Protein AF-A0A8E0S788-F1 (afdb_monomer_lite)

pLDDT: mean 87.51, std 10.31, range [47.25, 97.94]

Foldseek 3Di:
DPPDDPPPDDDDDDDDVVLLCQLAPLPRAEDEEEDAPVVQVVSVVSNVVNNHHYHYDHDDDDDDDADAEADPPDPPHRDYADPDLVLLVLLVVLVVQQVVVPKDKPDFQNCDAHVVGNVTRDGDATEIEPDDCVGPVNPDDSPHNYYYDDDDDPPD

Organism: NCBI:txid27845

Radius of gyration: 20.23 Å; chains: 1; bounding box: 58×38×49 Å

Sequence (156 aa):
VAGVPHGVANVSHGAYQSVQFVCSHPLLRAVSFVGSDRAGRYLYETASENGKRVQCNMPISSSGQCSTIHEGFEPNVDVGPVISPYAKQRIQHLIESFVQEGAKILLDGRRVRGPGYEGGNFIGPTVQARVQSHMRCYWEKIFGPVRFCLEVNKYI

Structure (mmCIF, N/CA/C/O backbone):
data_AF-A0A8E0S788-F1
#
_entry.id   AF-A0A8E0S788-F1
#
loop_
_atom_site.group_PDB
_atom_site.id
_atom_site.type_symbol
_atom_site.label_atom_id
_atom_site.label_alt_id
_atom_site.label_comp_id
_atom_site.label_asym_id
_atom_site.label_entity_id
_atom_site.label_seq_id
_atom_site.pdbx_PDB_ins_code
_atom_site.Cartn_x
_atom_site.Cartn_y
_atom_site.Cartn_z
_atom_site.occupancy
_atom_site.B_iso_or_equiv
_atom_site.auth_seq_id
_atom_site.auth_comp_id
_atom_site.auth_asym_id
_atom_site.auth_atom_id
_atom_site.pdbx_PDB_model_num
ATOM 1 N N . VAL A 1 1 ? 32.500 -5.103 -0.096 1.00 57.00 1 VAL A N 1
ATOM 2 C CA . VAL A 1 1 ? 31.607 -4.608 -1.175 1.00 57.00 1 VAL A CA 1
ATOM 3 C C . VAL A 1 1 ? 31.288 -5.788 -2.074 1.00 57.00 1 VAL A C 1
ATOM 5 O O . VAL A 1 1 ? 32.212 -6.517 -2.395 1.00 57.00 1 VAL A O 1
ATOM 8 N N . ALA A 1 2 ? 30.028 -6.024 -2.438 1.00 84.88 2 ALA A N 1
ATOM 9 C CA . ALA A 1 2 ? 29.592 -7.266 -3.093 1.00 84.88 2 ALA A CA 1
ATOM 10 C C . ALA A 1 2 ? 30.101 -7.491 -4.544 1.00 84.88 2 ALA A C 1
ATOM 12 O O . ALA A 1 2 ? 29.629 -8.403 -5.208 1.00 84.88 2 ALA A O 1
ATOM 13 N N . GLY A 1 3 ? 31.041 -6.680 -5.053 1.00 92.56 3 GLY A N 1
ATOM 14 C CA . GLY A 1 3 ? 31.731 -6.924 -6.331 1.00 92.56 3 GLY A CA 1
ATOM 15 C C . GLY A 1 3 ? 30.890 -6.761 -7.606 1.00 92.56 3 GLY A C 1
ATOM 16 O O . GLY A 1 3 ? 31.292 -7.250 -8.656 1.00 92.56 3 GLY A O 1
ATOM 17 N N . VAL A 1 4 ? 29.731 -6.100 -7.539 1.00 92.25 4 VAL A N 1
ATOM 18 C CA . VAL A 1 4 ? 28.820 -5.947 -8.687 1.00 92.25 4 VAL A CA 1
ATOM 19 C C . VAL A 1 4 ? 29.390 -4.943 -9.706 1.00 92.25 4 VAL A C 1
ATOM 21 O O . VAL A 1 4 ? 29.667 -3.805 -9.317 1.00 92.25 4 VAL A O 1
ATOM 24 N N . PRO A 1 5 ? 29.544 -5.311 -10.996 1.00 96.31 5 PRO A N 1
ATOM 25 C CA . PRO A 1 5 ? 30.018 -4.388 -12.029 1.00 96.31 5 PRO A CA 1
ATOM 26 C C . PRO A 1 5 ? 29.091 -3.181 -12.237 1.00 96.31 5 PRO A C 1
ATOM 28 O O . PRO A 1 5 ? 27.872 -3.269 -12.061 1.00 96.31 5 PRO A O 1
ATOM 31 N N . HIS A 1 6 ? 29.661 -2.054 -12.672 1.00 94.25 6 HIS A N 1
ATOM 32 C CA . HIS A 1 6 ? 28.891 -0.850 -12.992 1.00 94.25 6 HIS A CA 1
ATOM 33 C C . HIS A 1 6 ? 27.814 -1.126 -14.052 1.00 94.25 6 HIS A C 1
ATOM 35 O O . HIS A 1 6 ? 28.057 -1.811 -15.042 1.00 94.25 6 HIS A O 1
ATOM 41 N N . GLY A 1 7 ? 26.615 -0.577 -13.836 1.00 92.75 7 GLY A N 1
ATOM 42 C CA . GLY A 1 7 ? 25.483 -0.697 -14.757 1.00 92.75 7 GLY A CA 1
ATOM 43 C C . GLY A 1 7 ? 24.659 -1.981 -14.621 1.00 92.75 7 GLY A C 1
ATOM 44 O O . GLY A 1 7 ? 23.579 -2.045 -15.202 1.00 92.75 7 GLY A O 1
ATOM 45 N N . VAL A 1 8 ? 25.097 -2.971 -13.832 1.00 94.69 8 VAL A N 1
ATOM 46 C CA . VAL A 1 8 ? 24.315 -4.199 -13.581 1.00 94.69 8 VAL A CA 1
ATOM 47 C C . VAL A 1 8 ? 23.111 -3.927 -12.675 1.00 94.69 8 VAL A C 1
ATOM 49 O O . VAL A 1 8 ? 22.016 -4.417 -12.939 1.00 94.69 8 VAL A O 1
ATOM 52 N N . ALA A 1 9 ? 23.292 -3.116 -11.632 1.00 92.94 9 ALA A N 1
ATOM 53 C CA . ALA A 1 9 ? 22.220 -2.669 -10.748 1.00 92.94 9 ALA A CA 1
ATOM 54 C C . ALA A 1 9 ? 22.099 -1.145 -10.826 1.00 92.94 9 ALA A C 1
ATOM 56 O O . ALA A 1 9 ? 23.060 -0.429 -10.552 1.00 92.94 9 ALA A O 1
ATOM 57 N N . ASN A 1 10 ? 20.914 -0.659 -11.195 1.00 93.81 10 ASN A N 1
ATOM 58 C CA . ASN A 1 10 ? 20.617 0.767 -11.308 1.00 93.81 10 ASN A CA 1
ATOM 59 C C . ASN A 1 10 ? 19.372 1.093 -10.480 1.00 93.81 10 ASN A C 1
ATOM 61 O O . ASN A 1 10 ? 18.402 0.336 -10.500 1.00 93.81 10 ASN A O 1
ATOM 65 N N . VAL A 1 11 ? 19.388 2.233 -9.790 1.00 94.56 11 VAL A N 1
ATOM 66 C CA . VAL A 1 11 ? 18.228 2.761 -9.062 1.00 94.56 11 VAL A CA 1
ATOM 67 C C . VAL A 1 11 ? 17.761 4.024 -9.768 1.00 94.56 11 VAL A C 1
ATOM 69 O O . VAL A 1 11 ? 18.511 4.990 -9.886 1.00 94.56 11 VAL A O 1
ATOM 72 N N . SER A 1 12 ? 16.515 4.017 -10.230 1.00 91.56 12 SER A N 1
ATOM 73 C CA . SER A 1 12 ? 15.863 5.185 -10.815 1.00 91.56 12 SER A CA 1
ATOM 74 C C . SER A 1 12 ? 14.623 5.509 -9.995 1.00 91.56 12 SER A C 1
ATOM 76 O O . SER A 1 12 ? 13.700 4.701 -9.901 1.00 91.56 12 SER A O 1
ATOM 78 N N . HIS A 1 13 ? 14.624 6.680 -9.365 1.00 94.62 13 HIS A N 1
ATOM 79 C CA . HIS A 1 13 ? 13.470 7.167 -8.621 1.00 94.62 13 HIS A CA 1
ATOM 80 C C . HIS A 1 13 ? 12.431 7.731 -9.586 1.00 94.62 13 HIS A C 1
ATOM 82 O O . HIS A 1 13 ? 12.768 8.359 -10.589 1.00 94.62 13 HIS A O 1
ATOM 88 N N . GLY A 1 14 ? 11.158 7.556 -9.255 1.00 93.50 14 GLY A N 1
ATOM 89 C CA . GLY A 1 14 ? 10.088 8.214 -9.978 1.00 93.50 14 GLY A CA 1
ATOM 90 C C . GLY A 1 14 ? 8.713 7.697 -9.605 1.00 93.50 14 GLY A C 1
ATOM 91 O O . GLY A 1 14 ? 8.533 7.004 -8.606 1.00 93.50 14 GLY A O 1
ATOM 92 N N . ALA A 1 15 ? 7.740 8.078 -10.421 1.00 93.00 15 ALA A N 1
ATOM 93 C CA . ALA A 1 15 ? 6.334 7.763 -10.226 1.00 93.00 15 ALA A CA 1
ATOM 94 C C . ALA A 1 15 ? 5.752 7.206 -11.534 1.00 93.00 15 ALA A C 1
ATOM 96 O O . ALA A 1 15 ? 6.368 6.374 -12.199 1.00 93.00 15 ALA A O 1
ATOM 97 N N . TYR A 1 16 ? 4.572 7.680 -11.929 1.00 91.75 16 TYR A N 1
ATOM 98 C CA . TYR A 1 16 ? 3.823 7.155 -13.067 1.00 91.75 16 TYR A CA 1
ATOM 99 C C . TYR A 1 16 ? 4.614 7.132 -14.388 1.00 91.75 16 TYR A C 1
ATOM 101 O O . TYR A 1 16 ? 4.605 6.121 -15.084 1.00 91.75 16 TYR A O 1
ATOM 109 N N . GLN A 1 17 ? 5.353 8.198 -14.710 1.00 92.88 17 GLN A N 1
ATOM 110 C CA . GLN A 1 17 ? 6.135 8.273 -15.953 1.00 92.88 17 GLN A CA 1
ATOM 111 C C . GLN A 1 17 ? 7.257 7.228 -16.010 1.00 92.88 17 GLN A C 1
ATOM 113 O O . GLN A 1 17 ? 7.458 6.596 -17.045 1.00 92.88 17 GLN A O 1
ATOM 118 N N . SER A 1 18 ? 7.946 6.984 -14.892 1.00 94.25 18 SER A N 1
ATOM 119 C CA . SER A 1 18 ? 8.980 5.946 -14.814 1.00 94.25 18 SER A CA 1
ATOM 120 C C . SER A 1 18 ? 8.378 4.555 -14.997 1.00 94.25 18 SER A C 1
ATOM 122 O O . SER A 1 18 ? 8.953 3.721 -15.691 1.00 94.25 18 SER A O 1
ATOM 124 N N . VAL A 1 19 ? 7.184 4.315 -14.446 1.00 92.81 19 VAL A N 1
ATOM 125 C CA . VAL A 1 19 ? 6.450 3.061 -14.667 1.00 92.81 19 VAL A CA 1
ATOM 126 C C . VAL A 1 19 ? 6.066 2.905 -16.140 1.00 92.81 19 VAL A C 1
ATOM 128 O O . VAL A 1 19 ? 6.277 1.836 -16.706 1.00 92.81 19 VAL A O 1
ATOM 131 N N . GLN A 1 20 ? 5.564 3.959 -16.793 1.00 93.94 20 GLN A N 1
ATOM 132 C CA . GLN A 1 20 ? 5.242 3.928 -18.226 1.00 93.94 20 GLN A CA 1
ATOM 133 C C . GLN A 1 20 ? 6.465 3.643 -19.096 1.00 93.94 20 GLN A C 1
ATOM 135 O O . GLN A 1 20 ? 6.387 2.825 -20.016 1.00 93.94 20 GLN A O 1
ATOM 140 N N . PHE A 1 21 ? 7.601 4.266 -18.782 1.00 95.50 21 PHE A N 1
ATOM 141 C CA . PHE A 1 21 ? 8.867 3.977 -19.444 1.00 95.50 21 PHE A CA 1
ATOM 142 C C . PHE A 1 21 ? 9.236 2.499 -19.282 1.00 95.50 21 PHE A C 1
ATOM 144 O O . PHE A 1 21 ? 9.492 1.817 -20.271 1.00 95.50 21 PHE A O 1
ATOM 151 N N . VAL A 1 22 ? 9.176 1.966 -18.056 1.00 95.25 22 VAL A N 1
ATOM 152 C CA . VAL A 1 22 ? 9.475 0.551 -17.791 1.00 95.25 22 VAL A CA 1
ATOM 153 C C . VAL A 1 22 ? 8.551 -0.386 -18.575 1.00 95.25 22 VAL A C 1
ATOM 155 O O . VAL A 1 22 ? 9.015 -1.387 -19.120 1.00 95.25 22 VAL A O 1
ATOM 158 N N . CYS A 1 23 ? 7.263 -0.052 -18.680 1.00 95.06 23 CYS A N 1
ATOM 159 C CA . CYS A 1 23 ? 6.274 -0.869 -19.384 1.00 95.06 23 CYS A CA 1
ATOM 160 C C . CYS A 1 23 ? 6.425 -0.844 -20.911 1.00 95.06 23 CYS A C 1
ATOM 162 O O . CYS A 1 23 ? 6.097 -1.837 -21.549 1.00 95.06 23 CYS A O 1
ATOM 164 N N . SER A 1 24 ? 6.937 0.239 -21.501 1.00 94.75 24 SER A N 1
ATOM 165 C CA . SER A 1 24 ? 6.983 0.422 -22.963 1.00 94.75 24 SER A CA 1
ATOM 166 C C . SER A 1 24 ? 8.376 0.257 -23.574 1.00 94.75 24 SER A C 1
ATOM 168 O O . SER A 1 24 ? 8.497 -0.138 -24.731 1.00 94.75 24 SER A O 1
ATOM 170 N N 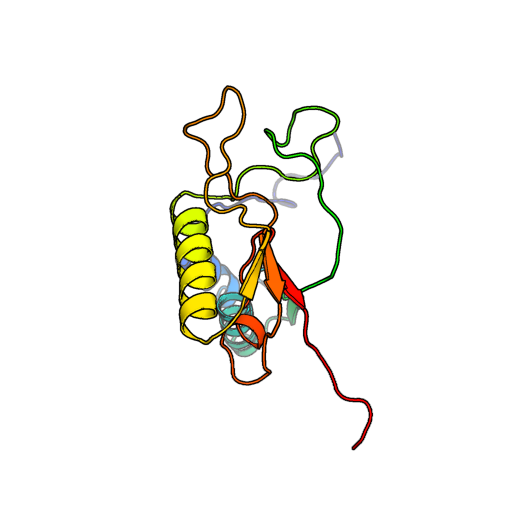. HIS A 1 25 ? 9.452 0.499 -22.818 1.00 96.69 25 HIS A N 1
ATOM 171 C CA . HIS A 1 25 ? 10.795 0.556 -23.394 1.00 96.69 25 HIS A CA 1
ATOM 172 C C . HIS A 1 25 ? 11.222 -0.797 -24.004 1.00 96.69 25 HIS A C 1
ATOM 174 O O . HIS A 1 25 ? 11.199 -1.817 -23.303 1.00 96.69 25 HIS A O 1
ATOM 180 N N . PRO A 1 26 ? 11.658 -0.849 -25.277 1.00 95.25 26 PRO A N 1
ATOM 181 C CA . PRO A 1 26 ? 11.839 -2.106 -26.013 1.00 95.25 26 PRO A CA 1
ATOM 182 C C . PRO A 1 26 ? 12.962 -2.995 -25.457 1.00 95.25 26 PRO A C 1
ATOM 184 O O . PRO A 1 26 ? 12.887 -4.219 -25.555 1.00 95.25 26 PRO A O 1
ATOM 187 N N . LEU A 1 27 ? 13.979 -2.401 -24.819 1.00 96.56 27 LEU A N 1
ATOM 188 C CA . LEU A 1 27 ? 15.098 -3.155 -24.232 1.00 96.56 27 LEU A CA 1
ATOM 189 C C . LEU A 1 27 ? 14.748 -3.861 -22.912 1.00 96.56 27 LEU A C 1
ATOM 191 O O . LEU A 1 27 ? 15.468 -4.764 -22.491 1.00 96.56 27 LEU A O 1
ATOM 195 N N . LEU A 1 28 ? 13.651 -3.486 -22.249 1.00 95.69 28 LEU A N 1
ATOM 196 C CA . LEU A 1 28 ? 13.236 -4.125 -21.001 1.00 95.69 28 LEU A CA 1
ATOM 197 C C . LEU A 1 28 ? 12.397 -5.367 -21.306 1.00 95.69 28 LEU A C 1
ATOM 199 O O . LEU A 1 28 ? 11.398 -5.297 -22.022 1.00 95.69 28 LEU A O 1
ATOM 203 N N . ARG A 1 29 ? 12.811 -6.520 -20.772 1.00 96.44 29 ARG A N 1
ATOM 204 C CA . ARG A 1 29 ? 12.237 -7.835 -21.125 1.00 96.44 29 ARG A CA 1
ATOM 205 C C . ARG A 1 29 ? 11.326 -8.427 -20.051 1.00 96.44 29 ARG A C 1
ATOM 207 O O . ARG A 1 29 ? 10.530 -9.315 -20.352 1.00 96.44 29 ARG A O 1
ATOM 214 N N . ALA A 1 30 ? 11.453 -7.971 -18.810 1.00 96.44 30 ALA A N 1
ATOM 215 C CA . ALA A 1 30 ? 10.665 -8.468 -17.693 1.00 96.44 30 ALA A CA 1
ATOM 216 C C . ALA A 1 30 ? 10.412 -7.372 -16.657 1.00 96.44 30 ALA A C 1
ATOM 218 O O . ALA A 1 30 ? 11.244 -6.480 -16.489 1.00 96.44 30 ALA A O 1
ATOM 219 N N . VAL A 1 31 ? 9.278 -7.465 -15.966 1.00 95.38 31 VAL A N 1
ATOM 220 C CA . VAL A 1 31 ? 8.890 -6.566 -14.876 1.00 95.38 31 VAL A CA 1
ATOM 221 C C . VAL A 1 31 ? 8.397 -7.399 -13.695 1.00 95.38 31 VAL A C 1
ATOM 223 O O . VAL A 1 31 ? 7.614 -8.331 -13.869 1.00 95.38 31 VAL A O 1
ATOM 226 N N . SER A 1 32 ? 8.856 -7.061 -12.492 1.00 95.50 32 SER A N 1
ATOM 227 C CA . SER A 1 32 ? 8.327 -7.597 -11.237 1.00 95.50 32 SER A CA 1
ATOM 228 C C . SER A 1 32 ? 7.797 -6.442 -10.397 1.00 95.50 32 SER A C 1
ATOM 230 O O . SER A 1 32 ? 8.476 -5.423 -10.254 1.00 95.50 32 SER A O 1
ATOM 232 N N . PHE A 1 33 ? 6.576 -6.577 -9.887 1.00 94.81 33 PHE A N 1
ATOM 233 C CA . PHE A 1 33 ? 5.884 -5.536 -9.137 1.00 94.81 33 PHE A CA 1
ATOM 234 C C . PHE A 1 33 ? 5.285 -6.078 -7.840 1.00 94.81 33 PHE A C 1
ATOM 236 O O . PHE A 1 33 ? 4.687 -7.152 -7.812 1.00 94.81 33 PHE A O 1
ATOM 243 N N . VAL A 1 34 ? 5.390 -5.283 -6.775 1.00 90.75 34 VAL A N 1
ATOM 244 C CA . VAL A 1 34 ? 4.707 -5.506 -5.498 1.00 90.75 34 VAL A CA 1
ATOM 245 C C . VAL A 1 34 ? 4.044 -4.193 -5.092 1.00 90.75 34 VAL A C 1
ATOM 247 O O . VAL A 1 34 ? 4.721 -3.171 -4.989 1.00 90.75 34 VAL A O 1
ATOM 250 N N . GLY A 1 35 ? 2.727 -4.189 -4.883 1.00 89.50 35 GLY A N 1
ATOM 251 C CA . GLY A 1 35 ? 2.003 -2.955 -4.563 1.00 89.50 35 GLY A CA 1
ATOM 252 C C . GLY A 1 35 ? 0.486 -3.082 -4.658 1.00 89.50 35 GLY A C 1
ATOM 253 O O . GLY A 1 35 ? -0.057 -4.171 -4.552 1.00 89.50 35 GLY A O 1
ATOM 254 N N . SER A 1 36 ? -0.227 -1.966 -4.824 1.00 87.88 36 SER A N 1
ATOM 255 C CA . SER A 1 36 ? -1.700 -1.930 -4.780 1.00 87.88 36 SER A CA 1
ATOM 256 C C . SER A 1 36 ? -2.375 -2.539 -6.014 1.00 87.88 36 SER A C 1
ATOM 258 O O . SER A 1 36 ? -1.854 -2.411 -7.122 1.00 87.88 36 SER A O 1
ATOM 260 N N . ASP A 1 37 ? -3.568 -3.130 -5.840 1.00 87.38 37 ASP A N 1
ATOM 261 C CA . ASP A 1 37 ? -4.331 -3.843 -6.891 1.00 87.38 37 ASP A CA 1
ATOM 262 C C . ASP A 1 37 ? -4.443 -3.046 -8.194 1.00 87.38 37 ASP A C 1
ATOM 264 O O . ASP A 1 37 ? -4.136 -3.548 -9.273 1.00 87.38 37 ASP A O 1
ATOM 268 N N . ARG A 1 38 ? -4.810 -1.765 -8.084 1.00 88.94 38 ARG A N 1
ATOM 269 C CA . ARG A 1 38 ? -4.966 -0.862 -9.229 1.00 88.94 38 ARG A CA 1
ATOM 270 C C . ARG A 1 38 ? -3.661 -0.671 -10.005 1.00 88.94 38 ARG A C 1
ATOM 272 O O . ARG A 1 38 ? -3.674 -0.726 -11.230 1.00 88.94 38 ARG A O 1
ATOM 279 N N . ALA A 1 39 ? -2.554 -0.431 -9.302 1.00 89.75 39 ALA A N 1
ATOM 280 C CA . ALA A 1 39 ? -1.258 -0.209 -9.936 1.00 89.75 39 ALA A CA 1
ATOM 281 C C . ALA A 1 39 ? -0.710 -1.503 -10.548 1.00 89.75 39 ALA A C 1
ATOM 283 O O . ALA A 1 39 ? -0.233 -1.487 -11.680 1.00 89.75 39 ALA A O 1
ATOM 284 N N . GLY A 1 40 ? -0.834 -2.623 -9.830 1.00 91.44 40 GLY A N 1
ATOM 285 C CA . GLY A 1 40 ? -0.377 -3.922 -10.315 1.00 91.44 40 GLY A CA 1
ATOM 286 C C . GLY A 1 40 ? -1.153 -4.397 -11.535 1.00 91.44 40 GLY A C 1
ATOM 287 O O . GLY A 1 40 ? -0.536 -4.908 -12.463 1.00 91.44 40 GLY A O 1
ATOM 288 N N . ARG A 1 41 ? -2.472 -4.163 -11.580 1.00 91.94 41 ARG A N 1
ATOM 289 C CA . ARG A 1 41 ? -3.300 -4.460 -12.755 1.00 91.94 41 ARG A CA 1
ATOM 290 C C . ARG A 1 41 ? -2.891 -3.624 -13.966 1.00 91.94 41 ARG A C 1
ATOM 292 O O . ARG A 1 41 ? -2.604 -4.197 -15.009 1.00 91.94 41 ARG A O 1
ATOM 299 N N . TYR A 1 42 ? -2.788 -2.304 -13.799 1.00 94.19 42 TYR A N 1
ATOM 300 C CA . TYR A 1 42 ? -2.344 -1.404 -14.867 1.00 94.19 42 TYR A CA 1
ATOM 301 C C . TYR A 1 42 ? -0.975 -1.813 -15.431 1.00 94.19 42 TYR A C 1
ATOM 303 O O . TYR A 1 42 ? -0.799 -1.896 -16.645 1.00 94.19 42 TYR A O 1
ATOM 311 N N . LEU A 1 43 ? -0.006 -2.092 -14.552 1.00 94.31 43 LEU A N 1
ATOM 312 C CA . LEU A 1 43 ? 1.340 -2.498 -14.950 1.00 94.31 43 LEU A CA 1
ATOM 313 C C . LEU A 1 43 ? 1.325 -3.862 -15.644 1.00 94.31 43 LEU A C 1
ATOM 315 O O . LEU A 1 43 ? 1.983 -4.018 -16.669 1.00 94.31 43 LEU A O 1
ATOM 319 N N . TYR A 1 44 ? 0.564 -4.826 -15.119 1.00 94.81 44 TYR A N 1
ATOM 320 C CA . TYR A 1 44 ? 0.436 -6.154 -15.712 1.00 94.81 44 TYR A CA 1
ATOM 321 C C . TYR A 1 44 ? -0.121 -6.092 -17.131 1.00 94.81 44 TYR A C 1
ATOM 323 O O . TYR A 1 44 ? 0.492 -6.652 -18.037 1.00 94.81 44 TYR A O 1
ATOM 331 N N . GLU A 1 45 ? -1.232 -5.382 -17.327 1.00 95.81 45 GLU A N 1
ATOM 332 C CA . GLU A 1 45 ? -1.870 -5.204 -18.634 1.00 95.81 45 GLU A CA 1
ATOM 333 C C . GLU A 1 45 ? -0.904 -4.494 -19.600 1.00 95.81 45 GLU A C 1
ATOM 335 O O . GLU A 1 45 ? -0.477 -5.078 -20.596 1.00 95.81 45 GLU A O 1
ATOM 340 N N . THR A 1 46 ? -0.432 -3.298 -19.232 1.00 95.75 46 THR A N 1
ATOM 341 C CA . THR A 1 46 ? 0.400 -2.457 -20.111 1.00 95.75 46 THR A CA 1
ATOM 342 C C . THR A 1 46 ? 1.730 -3.126 -20.484 1.00 95.75 46 THR A C 1
ATOM 344 O O . THR A 1 46 ? 2.151 -3.085 -21.639 1.00 95.75 46 THR A O 1
ATOM 347 N N . ALA A 1 47 ? 2.442 -3.738 -19.531 1.00 96.00 47 ALA A N 1
ATOM 348 C CA . ALA A 1 47 ? 3.740 -4.355 -19.815 1.00 96.00 47 ALA A CA 1
ATOM 349 C C . ALA A 1 47 ? 3.600 -5.667 -20.607 1.00 96.00 47 ALA A C 1
ATOM 351 O O . ALA A 1 47 ? 4.454 -5.954 -21.453 1.00 96.00 47 ALA A O 1
ATOM 352 N N . SER A 1 48 ? 2.530 -6.436 -20.374 1.00 95.25 48 SER A N 1
ATOM 353 C CA . SER A 1 48 ? 2.257 -7.665 -21.132 1.00 95.25 48 SER A CA 1
ATOM 354 C C . SER A 1 48 ? 1.896 -7.358 -22.585 1.00 95.25 48 SER A C 1
ATOM 356 O O . SER A 1 48 ? 2.418 -8.014 -23.484 1.00 95.25 48 SER A O 1
ATOM 358 N N . GLU A 1 49 ? 1.093 -6.317 -22.832 1.00 96.94 49 GLU A N 1
ATOM 359 C CA . GLU A 1 49 ? 0.792 -5.822 -24.187 1.00 96.94 49 GLU A CA 1
ATOM 360 C C . GLU A 1 49 ? 2.061 -5.420 -24.956 1.00 96.94 49 GLU A C 1
ATOM 362 O O . GLU A 1 49 ? 2.158 -5.620 -26.163 1.00 96.94 49 GLU A O 1
ATOM 367 N N . ASN A 1 50 ? 3.084 -4.934 -24.247 1.00 96.75 50 ASN A N 1
ATOM 368 C CA . ASN A 1 50 ? 4.395 -4.593 -24.808 1.00 96.75 50 ASN A CA 1
ATOM 369 C C . ASN A 1 50 ? 5.380 -5.784 -24.844 1.00 96.75 50 ASN A C 1
ATOM 371 O O . ASN A 1 50 ? 6.597 -5.598 -24.966 1.00 96.75 50 ASN A O 1
ATOM 375 N N . GLY A 1 51 ? 4.880 -7.017 -24.713 1.00 95.62 51 GLY A N 1
ATOM 376 C CA . GLY A 1 51 ? 5.647 -8.254 -24.881 1.00 95.62 51 GLY A CA 1
ATOM 377 C C . GLY A 1 51 ? 6.631 -8.567 -23.750 1.00 95.62 51 GLY A C 1
ATOM 378 O O . GLY A 1 51 ? 7.579 -9.333 -23.956 1.00 95.62 51 GLY A O 1
ATOM 379 N N . LYS A 1 52 ? 6.457 -7.971 -22.563 1.00 97.94 52 LYS A N 1
ATOM 380 C CA . LYS A 1 52 ? 7.306 -8.237 -21.391 1.00 97.94 52 LYS A CA 1
ATOM 381 C C . LYS A 1 52 ? 6.746 -9.394 -20.571 1.00 97.94 52 LYS A C 1
ATOM 383 O O . LYS A 1 52 ? 5.538 -9.564 -20.458 1.00 97.94 52 LYS A O 1
ATOM 388 N N . ARG A 1 53 ? 7.625 -10.172 -19.933 1.00 97.25 53 ARG A N 1
ATOM 389 C CA . ARG A 1 53 ? 7.206 -11.130 -18.893 1.00 97.25 53 ARG A CA 1
ATOM 390 C C . ARG A 1 53 ? 6.895 -10.370 -17.608 1.00 97.25 53 ARG A C 1
ATOM 392 O O . ARG A 1 53 ? 7.734 -9.582 -17.174 1.00 97.25 53 ARG A O 1
ATOM 399 N N . VAL A 1 54 ? 5.743 -10.619 -16.989 1.00 95.31 54 VAL A N 1
ATOM 400 C CA . VAL A 1 54 ? 5.315 -9.858 -15.808 1.00 95.31 54 VAL A CA 1
ATOM 401 C C . VAL A 1 54 ? 4.965 -10.763 -14.633 1.00 95.31 54 VAL A C 1
ATOM 403 O O . VAL A 1 54 ? 4.238 -11.742 -14.784 1.00 95.31 54 VAL A O 1
ATOM 406 N N . GLN A 1 55 ? 5.454 -10.388 -13.452 1.00 93.31 55 GLN A N 1
ATOM 407 C CA . GLN A 1 55 ? 5.002 -10.890 -12.158 1.00 93.31 55 GLN A CA 1
ATOM 408 C C . GLN A 1 55 ? 4.452 -9.717 -11.335 1.00 93.31 55 GLN A C 1
ATOM 410 O O . GLN A 1 55 ? 5.148 -8.720 -11.152 1.00 93.31 55 GLN A O 1
ATOM 415 N N . CYS A 1 56 ? 3.237 -9.850 -10.797 1.00 90.00 56 CYS A N 1
ATOM 416 C CA . CYS A 1 56 ? 2.636 -8.865 -9.894 1.00 90.00 56 CYS A CA 1
ATOM 417 C C . CYS A 1 56 ? 2.155 -9.547 -8.610 1.00 90.00 56 CYS A C 1
ATOM 419 O O . CYS A 1 56 ? 1.260 -10.390 -8.654 1.00 90.00 56 CYS A O 1
ATOM 421 N N . ASN A 1 57 ? 2.714 -9.155 -7.466 1.00 84.50 57 ASN A N 1
ATOM 422 C CA . ASN A 1 57 ? 2.293 -9.638 -6.157 1.00 84.50 57 ASN A CA 1
ATOM 423 C C . ASN A 1 57 ? 1.436 -8.571 -5.475 1.00 84.50 57 ASN A C 1
ATOM 425 O O . ASN A 1 57 ? 1.916 -7.486 -5.131 1.00 84.50 57 ASN A O 1
ATOM 429 N N . MET A 1 58 ? 0.167 -8.905 -5.258 1.00 84.38 58 MET A N 1
ATOM 430 C CA . MET A 1 58 ? -0.799 -8.001 -4.647 1.00 84.38 58 MET A CA 1
ATOM 431 C C . MET A 1 58 ? -0.987 -8.349 -3.166 1.00 84.38 58 MET A C 1
ATOM 433 O O . MET A 1 58 ? -0.995 -9.528 -2.809 1.00 84.38 58 MET A O 1
ATOM 437 N N . PRO A 1 59 ? -1.139 -7.354 -2.281 1.00 76.19 59 PRO A N 1
ATOM 438 C CA . PRO A 1 59 ? -1.245 -7.573 -0.847 1.00 76.19 59 PRO A CA 1
ATOM 439 C C . PRO A 1 59 ? -2.541 -8.300 -0.501 1.00 76.19 59 PRO A C 1
ATOM 441 O O . PRO A 1 59 ? -3.582 -8.048 -1.106 1.00 76.19 59 PRO A O 1
ATOM 444 N N . ILE A 1 60 ? -2.496 -9.145 0.523 1.00 65.25 60 ILE A N 1
ATOM 445 C CA . ILE A 1 60 ? -3.664 -9.815 1.098 1.00 65.25 60 ILE A CA 1
ATOM 446 C C . ILE A 1 60 ? -3.929 -9.276 2.507 1.00 65.25 60 ILE A C 1
ATOM 448 O O . ILE A 1 60 ? -3.004 -8.850 3.199 1.00 65.25 60 ILE A O 1
ATOM 452 N N . SER A 1 61 ? -5.187 -9.298 2.943 1.00 56.22 61 SER A N 1
ATOM 453 C CA . SER A 1 61 ? -5.533 -9.044 4.342 1.00 56.22 61 SER A CA 1
ATOM 454 C C . SER A 1 61 ? -5.283 -10.318 5.153 1.00 56.22 61 SER A C 1
ATOM 456 O O . SER A 1 61 ? -5.946 -11.325 4.930 1.00 56.22 61 SER A O 1
ATOM 458 N N . SER A 1 62 ? -4.330 -10.284 6.084 1.00 48.19 62 SER A N 1
ATOM 459 C CA . SER A 1 62 ? -4.023 -11.393 7.000 1.00 48.19 62 SER A CA 1
ATOM 460 C C . SER A 1 62 ? -4.315 -11.014 8.452 1.00 48.19 62 SER A C 1
ATOM 462 O O . SER A 1 62 ? -4.304 -9.833 8.803 1.00 48.19 62 SER A O 1
ATOM 464 N N . SER A 1 63 ? -4.585 -12.000 9.309 1.00 47.25 63 SER A N 1
ATOM 465 C CA . SER A 1 63 ? -4.793 -11.818 10.751 1.00 47.25 63 SER A CA 1
ATOM 466 C C . SER A 1 63 ? -3.467 -11.812 11.518 1.00 47.25 63 SER A C 1
ATOM 468 O O . SER A 1 63 ? -2.588 -12.621 11.241 1.00 47.25 63 SER A O 1
ATOM 470 N N . GLY A 1 64 ? -3.343 -10.942 12.521 1.00 53.91 64 GLY A N 1
ATOM 471 C CA . GLY A 1 64 ? -2.178 -10.850 13.408 1.00 53.91 64 GLY A CA 1
ATOM 472 C C . GLY A 1 64 ? -2.483 -9.947 14.603 1.00 53.91 64 GLY A C 1
ATOM 473 O O . GLY A 1 64 ? -3.347 -9.071 14.482 1.00 53.91 64 GLY A O 1
ATOM 474 N N . GLN A 1 65 ? -1.818 -10.193 15.733 1.00 49.47 65 GLN A N 1
ATOM 475 C CA . GLN A 1 65 ? -1.938 -9.408 16.966 1.00 49.47 65 GLN A CA 1
ATOM 476 C C . GLN A 1 65 ? -0.919 -8.259 16.970 1.00 49.47 65 GLN A C 1
ATOM 478 O O . GLN A 1 65 ? 0.167 -8.397 16.417 1.00 49.47 65 GLN A O 1
ATOM 483 N N . CYS A 1 66 ? -1.285 -7.127 17.567 1.00 56.69 66 CYS A N 1
ATOM 484 C CA . CYS A 1 66 ? -0.412 -5.973 17.786 1.00 56.69 66 CYS A CA 1
ATOM 485 C C . CYS A 1 66 ? -0.771 -5.351 19.137 1.00 56.69 66 CYS A C 1
ATOM 487 O O . CYS A 1 66 ? -1.953 -5.095 19.381 1.00 56.69 66 CYS A O 1
ATOM 489 N N . SER A 1 67 ? 0.231 -5.057 19.965 1.00 63.81 67 SER A N 1
ATOM 490 C CA . SER A 1 67 ? 0.067 -4.535 21.329 1.00 63.81 67 SER A CA 1
ATOM 491 C C . SER A 1 67 ? 0.758 -3.187 21.572 1.00 63.81 67 SER A C 1
ATOM 493 O O . SER A 1 67 ? 0.209 -2.377 22.317 1.00 63.81 67 SER A O 1
ATOM 495 N N . THR A 1 68 ? 1.890 -2.901 20.920 1.00 75.88 68 THR A N 1
ATOM 496 C CA . THR A 1 68 ? 2.742 -1.735 21.230 1.00 75.88 68 THR A CA 1
ATOM 497 C C . THR A 1 68 ? 2.924 -0.800 20.029 1.00 75.88 68 THR A C 1
ATOM 499 O O . THR A 1 68 ? 3.312 -1.242 18.948 1.00 75.88 68 THR A O 1
ATOM 502 N N . ILE A 1 69 ? 2.678 0.506 20.212 1.00 76.25 69 ILE A N 1
ATOM 503 C CA . ILE A 1 69 ? 2.742 1.529 19.149 1.00 76.25 69 ILE A CA 1
ATOM 504 C C . ILE A 1 69 ? 3.786 2.584 19.491 1.00 76.25 69 ILE A C 1
ATOM 506 O O . ILE A 1 69 ? 3.623 3.289 20.481 1.00 76.25 69 ILE A O 1
ATOM 510 N N . HIS A 1 70 ? 4.795 2.736 18.643 1.00 82.31 70 HIS A N 1
ATOM 511 C CA . HIS A 1 70 ? 5.892 3.699 18.787 1.00 82.31 70 HIS A CA 1
ATOM 512 C C . HIS A 1 70 ? 6.594 3.859 17.428 1.00 82.31 70 HIS A C 1
ATOM 514 O O . HIS A 1 70 ? 6.113 3.341 16.424 1.00 82.31 70 HIS A O 1
ATOM 520 N N . GLU A 1 71 ? 7.701 4.594 17.351 1.00 83.81 71 GLU A N 1
ATOM 521 C CA . GLU A 1 71 ? 8.482 4.662 16.115 1.00 83.81 71 GLU A CA 1
ATOM 522 C C . GLU A 1 71 ? 9.122 3.315 15.763 1.00 83.81 71 GLU A C 1
ATOM 524 O O . GLU A 1 71 ? 9.546 2.558 16.6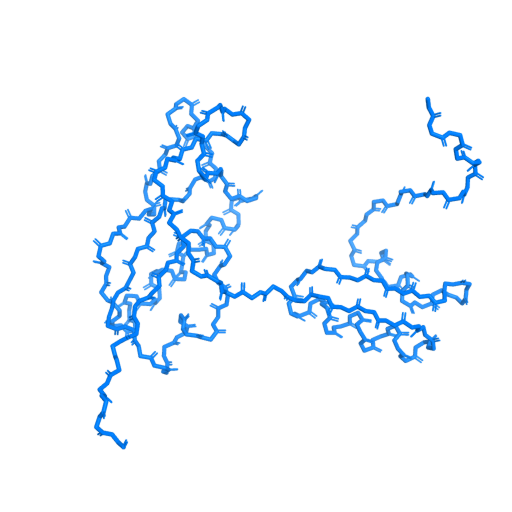31 1.00 83.81 71 GLU A O 1
ATOM 529 N N . GLY A 1 72 ? 9.215 3.016 14.466 1.00 76.88 72 GLY A N 1
ATOM 530 C CA . GLY A 1 72 ? 9.622 1.687 13.988 1.00 76.88 72 GLY A CA 1
ATOM 531 C C . GLY A 1 72 ? 11.088 1.312 14.241 1.00 76.88 72 GLY A C 1
ATOM 532 O O . GLY A 1 72 ? 11.467 0.175 13.977 1.00 76.88 72 GLY A O 1
ATOM 533 N N . PHE A 1 73 ? 11.915 2.250 14.710 1.00 82.62 73 PHE A N 1
ATOM 534 C CA . PHE A 1 73 ? 13.307 1.993 15.095 1.00 82.62 73 PHE A CA 1
ATOM 535 C C . PHE A 1 73 ? 13.474 1.725 16.597 1.00 82.62 73 PHE A C 1
ATOM 537 O O . PHE A 1 73 ? 14.550 1.296 17.014 1.00 82.62 73 PHE A O 1
ATOM 544 N N . GLU A 1 74 ? 12.445 1.992 17.406 1.00 83.44 74 GLU A N 1
ATOM 545 C CA . GLU A 1 74 ? 12.486 1.728 18.841 1.00 83.44 74 GLU A CA 1
ATOM 546 C C . GLU A 1 74 ? 12.375 0.213 19.096 1.00 83.44 74 GLU A C 1
ATOM 548 O O . GLU A 1 74 ? 11.652 -0.499 18.385 1.00 83.44 74 GLU A O 1
ATOM 553 N N . PRO A 1 75 ? 13.084 -0.328 20.101 1.00 82.25 75 PRO A N 1
ATOM 554 C CA . PRO A 1 75 ? 12.975 -1.737 20.444 1.00 82.25 75 PRO A CA 1
ATOM 555 C C . PRO A 1 75 ? 11.585 -2.056 21.016 1.00 82.25 75 PRO A C 1
ATOM 557 O O . PRO A 1 75 ? 10.974 -1.242 21.703 1.00 82.25 75 PRO A O 1
ATOM 560 N N . ASN A 1 76 ? 11.115 -3.289 20.799 1.00 81.50 76 ASN A N 1
ATOM 561 C CA . ASN A 1 76 ? 9.838 -3.809 21.321 1.00 81.50 76 ASN A CA 1
ATOM 562 C C . ASN A 1 76 ? 8.577 -3.079 20.812 1.00 81.50 76 ASN A C 1
ATOM 564 O O . ASN A 1 76 ? 7.553 -3.044 21.496 1.00 81.50 76 ASN A O 1
ATOM 568 N N . VAL A 1 77 ? 8.643 -2.512 19.606 1.00 80.06 77 VAL A N 1
ATOM 569 C CA . VAL A 1 77 ? 7.503 -1.881 18.932 1.00 80.06 77 VAL A CA 1
ATOM 570 C C . VAL A 1 77 ? 6.850 -2.853 17.962 1.00 80.06 77 VAL A C 1
ATOM 572 O O . VAL A 1 77 ? 7.511 -3.379 17.070 1.00 80.06 77 VAL A O 1
ATOM 575 N N . ASP A 1 78 ? 5.538 -3.048 18.101 1.00 80.06 78 ASP A N 1
ATOM 576 C CA . ASP A 1 78 ? 4.773 -3.907 17.194 1.00 80.06 78 ASP A CA 1
ATOM 577 C C . ASP A 1 78 ? 4.320 -3.141 15.943 1.00 80.06 78 ASP A C 1
ATOM 579 O O . ASP A 1 78 ? 4.313 -3.692 14.841 1.00 80.06 78 ASP A O 1
ATOM 583 N N . VAL A 1 79 ? 3.916 -1.871 16.097 1.00 83.00 79 VAL A N 1
ATOM 584 C CA . VAL A 1 79 ? 3.380 -1.046 15.003 1.00 83.00 79 VAL A CA 1
ATOM 585 C C . VAL A 1 79 ? 3.937 0.376 15.016 1.00 83.00 79 VAL A C 1
ATOM 587 O O . VAL A 1 79 ? 3.764 1.132 15.970 1.00 83.00 79 VAL A O 1
ATOM 590 N N . GLY A 1 80 ? 4.548 0.739 13.886 1.00 86.94 80 GLY A N 1
ATOM 591 C CA . GLY A 1 80 ? 4.983 2.092 13.551 1.00 86.94 80 GLY A CA 1
ATOM 592 C C . GLY A 1 80 ? 3.861 3.008 13.042 1.00 86.94 80 GLY A C 1
ATOM 593 O O . GLY A 1 80 ? 2.723 2.568 12.840 1.00 86.94 80 GLY A O 1
ATOM 594 N N . PRO A 1 81 ? 4.164 4.290 12.774 1.00 91.00 81 PRO A N 1
ATOM 595 C CA . PRO A 1 81 ? 3.221 5.184 12.113 1.00 91.00 81 PRO A CA 1
ATOM 596 C C . PRO A 1 81 ? 2.909 4.705 10.687 1.00 91.00 81 PRO A C 1
ATOM 598 O O . PRO A 1 81 ? 3.708 4.028 10.037 1.00 91.00 81 PRO A O 1
ATOM 601 N N . VAL A 1 82 ? 1.748 5.096 10.157 1.00 93.06 82 VAL A N 1
ATOM 602 C CA . VAL A 1 82 ? 1.447 4.856 8.741 1.00 93.06 82 VAL A CA 1
ATOM 603 C C . VAL A 1 82 ? 2.241 5.811 7.849 1.00 93.06 82 VAL A C 1
ATOM 605 O O . VAL A 1 82 ? 2.639 6.898 8.262 1.00 93.06 82 VAL A O 1
ATOM 608 N N . ILE A 1 83 ? 2.445 5.417 6.591 1.00 93.19 83 ILE A N 1
ATOM 609 C CA . ILE A 1 83 ? 3.416 6.046 5.682 1.00 93.19 83 ILE A CA 1
ATOM 610 C C . ILE A 1 83 ? 3.222 7.555 5.453 1.00 93.19 83 ILE A C 1
ATOM 612 O O . ILE A 1 83 ? 4.178 8.255 5.132 1.00 93.19 83 ILE A O 1
ATOM 616 N N . SER A 1 84 ? 1.997 8.079 5.578 1.00 93.81 84 SER A N 1
ATOM 617 C CA . SER A 1 84 ? 1.711 9.492 5.311 1.00 93.81 84 SER A CA 1
ATOM 618 C C . SER A 1 84 ? 0.460 10.012 6.035 1.00 93.81 84 SER A C 1
ATOM 620 O O . SER A 1 84 ? -0.413 9.218 6.406 1.00 93.81 84 SER A O 1
ATOM 622 N N . PRO A 1 85 ? 0.301 11.347 6.167 1.00 94.19 85 PRO A N 1
ATOM 623 C CA . PRO A 1 85 ? -0.920 11.950 6.708 1.00 94.19 85 PRO A CA 1
ATOM 624 C C . PRO A 1 85 ? -2.162 11.603 5.879 1.00 94.19 85 PRO A C 1
ATOM 626 O O . PRO A 1 85 ? -3.244 11.398 6.426 1.00 94.19 85 PRO A O 1
ATOM 629 N N . TYR A 1 86 ? -1.997 11.467 4.558 1.00 94.62 86 TYR A N 1
ATOM 630 C CA . TYR A 1 86 ? -3.063 11.031 3.658 1.00 94.62 86 TYR A CA 1
ATOM 631 C C . TYR A 1 86 ? -3.509 9.596 3.960 1.00 94.62 86 TYR A C 1
ATOM 633 O O . TYR A 1 86 ? -4.706 9.324 4.039 1.00 94.62 86 TYR A O 1
ATOM 641 N N . ALA A 1 87 ? -2.562 8.677 4.191 1.00 93.50 87 ALA A N 1
ATOM 642 C CA . ALA A 1 87 ? -2.887 7.311 4.597 1.00 93.50 87 ALA A CA 1
ATOM 643 C C . ALA A 1 87 ? -3.630 7.295 5.943 1.00 93.50 87 ALA A C 1
ATOM 645 O O . ALA A 1 87 ? -4.650 6.616 6.064 1.00 93.50 87 ALA A O 1
ATOM 646 N N . LYS A 1 88 ? -3.180 8.101 6.917 1.00 94.31 88 LYS A N 1
ATOM 647 C CA . LYS A 1 88 ? -3.841 8.261 8.222 1.00 94.31 88 LYS A CA 1
ATOM 648 C C . LYS A 1 88 ? -5.288 8.725 8.064 1.00 94.31 88 LYS A C 1
ATOM 650 O O . LYS A 1 88 ? -6.194 8.076 8.585 1.00 94.31 88 LYS A O 1
ATOM 655 N N . GLN A 1 89 ? -5.512 9.793 7.298 1.00 95.00 89 GLN A N 1
ATOM 656 C CA . GLN A 1 89 ? -6.856 10.293 7.010 1.00 95.00 89 GLN A CA 1
ATOM 657 C C . GLN A 1 89 ? -7.712 9.247 6.299 1.00 95.00 89 GLN A C 1
ATOM 659 O O . GLN A 1 89 ? -8.847 9.029 6.715 1.00 95.00 89 GLN A O 1
ATOM 664 N N . ARG A 1 90 ? -7.195 8.574 5.263 1.00 94.88 90 ARG A N 1
ATOM 665 C CA . ARG A 1 90 ? -7.944 7.537 4.539 1.00 94.88 90 ARG A CA 1
ATOM 666 C C . ARG A 1 90 ? -8.395 6.418 5.479 1.00 94.88 90 ARG A C 1
ATOM 668 O O . ARG A 1 90 ? -9.557 6.029 5.435 1.00 94.88 90 ARG A O 1
ATOM 675 N N . ILE A 1 91 ? -7.509 5.936 6.351 1.00 94.31 91 ILE A N 1
ATOM 676 C CA . ILE A 1 91 ? -7.838 4.893 7.333 1.00 94.31 91 ILE A CA 1
ATOM 677 C C . ILE A 1 91 ? -8.916 5.380 8.307 1.00 94.31 91 ILE A C 1
ATOM 679 O O . ILE A 1 91 ? -9.881 4.661 8.550 1.00 94.31 91 ILE A O 1
ATOM 683 N N . GLN A 1 92 ? -8.798 6.604 8.830 1.00 94.19 92 GLN A N 1
ATOM 684 C CA . GLN A 1 92 ? -9.802 7.178 9.734 1.00 94.19 92 GLN A CA 1
ATOM 685 C C . GLN A 1 92 ? -11.179 7.301 9.068 1.00 94.19 92 GLN A C 1
ATOM 687 O O . GLN A 1 92 ? -12.178 6.945 9.692 1.00 94.19 92 GLN A O 1
ATOM 692 N N . HIS A 1 93 ? -11.226 7.742 7.807 1.00 94.38 93 HIS A N 1
ATOM 693 C CA . HIS A 1 93 ? -12.469 7.827 7.036 1.00 94.38 93 HIS A CA 1
ATOM 694 C C . HIS A 1 93 ? -13.088 6.449 6.786 1.00 94.38 93 HIS A C 1
ATOM 696 O O . HIS A 1 93 ? -14.300 6.308 6.905 1.00 94.38 93 HIS A O 1
ATOM 702 N N . LEU A 1 94 ? -12.277 5.430 6.484 1.00 92.94 94 LEU A N 1
ATOM 703 C CA . LEU A 1 94 ? -12.769 4.061 6.306 1.00 92.94 94 LEU A CA 1
ATOM 704 C C . LEU A 1 94 ? -13.357 3.501 7.605 1.00 92.94 94 LEU A C 1
ATOM 706 O O . LEU A 1 94 ? -14.467 2.981 7.601 1.00 92.94 94 LEU A O 1
ATOM 710 N N . ILE A 1 95 ? -12.658 3.661 8.734 1.00 92.62 95 ILE A N 1
ATOM 711 C CA . ILE A 1 95 ? -13.173 3.227 10.042 1.00 92.62 95 ILE A CA 1
ATOM 712 C C . ILE A 1 95 ? -14.533 3.880 10.326 1.00 92.62 95 ILE A C 1
ATOM 714 O O . ILE A 1 95 ? -15.449 3.192 10.770 1.00 92.62 95 ILE A O 1
ATOM 718 N N . GLU A 1 96 ? -14.669 5.179 10.045 1.00 92.38 96 GLU A N 1
ATOM 719 C CA . GLU A 1 96 ? -15.920 5.921 10.227 1.00 92.38 96 GLU A CA 1
ATOM 720 C C . GLU A 1 96 ? -17.037 5.420 9.298 1.00 92.38 96 GLU A C 1
ATOM 722 O O . GLU A 1 96 ? -18.141 5.157 9.773 1.00 92.38 96 GLU A O 1
ATOM 727 N N . SER A 1 97 ? -16.763 5.207 8.004 1.00 90.81 97 SER A N 1
ATOM 728 C CA . SER A 1 97 ? -17.785 4.704 7.073 1.00 90.81 97 SER A CA 1
ATOM 729 C C . SER A 1 97 ? -18.322 3.341 7.498 1.00 90.81 97 SER A C 1
ATOM 731 O O . SER A 1 97 ? -19.509 3.073 7.370 1.00 90.81 97 SER A O 1
ATOM 733 N N . PHE A 1 98 ? -17.481 2.486 8.079 1.00 88.19 98 PHE A N 1
ATOM 734 C CA . PHE A 1 98 ? -17.932 1.173 8.539 1.00 88.19 98 PHE A CA 1
ATOM 735 C C . PHE A 1 98 ? -18.853 1.266 9.757 1.00 88.19 98 PHE A C 1
ATOM 737 O O . PHE A 1 98 ? -19.794 0.485 9.864 1.00 88.19 98 PHE A O 1
ATOM 744 N N . VAL A 1 99 ? -18.626 2.232 10.656 1.00 90.75 99 VAL A N 1
ATOM 745 C CA . VAL A 1 99 ? -19.561 2.505 11.762 1.00 90.75 99 VAL A CA 1
ATOM 746 C C . VAL A 1 99 ? -20.909 2.965 11.222 1.00 90.75 99 VAL A C 1
ATOM 748 O O . VAL A 1 99 ? -21.944 2.495 11.687 1.00 90.75 99 VAL A O 1
ATOM 751 N N . GLN A 1 100 ? -20.897 3.832 10.208 1.00 92.81 100 GLN A N 1
ATOM 752 C CA . GLN A 1 100 ? -22.112 4.297 9.533 1.00 92.81 100 GLN A CA 1
ATOM 753 C C . GLN A 1 100 ? -22.856 3.153 8.826 1.00 92.81 100 GLN A C 1
ATOM 755 O O . GLN A 1 100 ? -24.082 3.142 8.803 1.00 92.81 100 GLN A O 1
ATOM 760 N N . GLU A 1 101 ? -22.127 2.159 8.314 1.00 92.94 101 GLU A N 1
ATOM 761 C CA . GLU A 1 101 ? -22.680 0.932 7.725 1.00 92.94 101 GLU A CA 1
ATOM 762 C C . GLU A 1 101 ? -23.162 -0.092 8.776 1.00 92.94 101 GLU A C 1
ATOM 764 O O . GLU A 1 101 ? -23.712 -1.128 8.411 1.00 92.94 101 GLU A O 1
ATOM 769 N N . GLY A 1 102 ? -23.004 0.189 10.076 1.00 91.50 102 GLY A N 1
ATOM 770 C CA . GLY A 1 102 ? -23.527 -0.628 11.178 1.00 91.50 102 GLY A CA 1
ATOM 771 C C . GLY A 1 102 ? -22.491 -1.484 11.914 1.00 91.50 102 GLY A C 1
ATOM 772 O O . GLY A 1 102 ? -22.857 -2.238 12.822 1.00 91.50 102 GLY A O 1
ATOM 773 N N . ALA A 1 103 ? -21.203 -1.373 11.576 1.00 92.38 103 ALA A N 1
ATOM 774 C CA . ALA A 1 103 ? -20.144 -2.047 12.319 1.00 92.38 103 ALA A CA 1
ATOM 775 C C . ALA A 1 103 ? -20.000 -1.462 13.734 1.00 92.38 103 ALA A C 1
ATOM 777 O O . ALA A 1 103 ? -20.021 -0.249 13.951 1.00 92.38 103 ALA A O 1
ATOM 778 N N . LYS A 1 104 ? -19.781 -2.330 14.722 1.00 93.31 104 LYS A N 1
ATOM 779 C CA . LYS A 1 104 ? -19.508 -1.923 16.105 1.00 93.31 104 LYS A CA 1
ATOM 780 C C . LYS A 1 104 ? -18.004 -1.814 16.325 1.00 93.31 104 LYS A C 1
ATOM 782 O O . LYS A 1 104 ? -17.293 -2.792 16.125 1.00 93.31 104 LYS A O 1
ATOM 787 N N . ILE A 1 105 ? -17.516 -0.681 16.825 1.00 91.88 105 ILE A N 1
ATOM 788 C CA . ILE A 1 105 ? -16.123 -0.575 17.282 1.00 91.88 105 ILE A CA 1
ATOM 789 C C . ILE A 1 105 ? -15.991 -1.226 18.668 1.00 91.88 105 ILE A C 1
ATOM 791 O O . ILE A 1 105 ? -16.674 -0.834 19.611 1.00 91.88 105 ILE A O 1
ATOM 795 N N . LEU A 1 106 ? -15.120 -2.232 18.779 1.00 90.88 106 LEU A N 1
ATOM 796 C CA . LEU A 1 106 ? -14.732 -2.875 20.041 1.00 90.88 106 LEU A CA 1
ATOM 797 C C . LEU A 1 106 ? -13.452 -2.270 20.631 1.00 90.88 106 LEU A C 1
ATOM 799 O O . LEU A 1 106 ? -13.314 -2.202 21.847 1.00 90.88 106 LEU A O 1
ATOM 803 N N . LEU A 1 107 ? -12.536 -1.823 19.771 1.00 90.19 107 LEU A N 1
ATOM 804 C CA . LEU A 1 107 ? -11.308 -1.118 20.138 1.00 90.19 107 LEU A CA 1
ATOM 805 C C . LEU A 1 107 ? -11.099 0.021 19.137 1.00 90.19 107 LEU A C 1
ATOM 807 O O . LEU A 1 107 ? -11.071 -0.245 17.937 1.00 90.19 107 LEU A O 1
ATOM 811 N N . ASP A 1 108 ? -10.978 1.264 19.611 1.00 90.62 108 ASP A N 1
ATOM 812 C CA . ASP A 1 108 ? -10.824 2.452 18.758 1.00 90.62 108 ASP A CA 1
ATOM 813 C C . ASP A 1 108 ? -9.400 3.017 18.835 1.00 90.62 108 ASP A C 1
ATOM 815 O O . ASP A 1 108 ? -9.037 3.716 19.782 1.00 90.62 108 ASP A O 1
ATOM 819 N N . GLY A 1 109 ? -8.591 2.740 17.814 1.00 90.56 109 GLY A N 1
ATOM 820 C CA . GLY A 1 109 ? -7.218 3.227 17.722 1.00 90.56 109 GLY A CA 1
ATOM 821 C C . GLY A 1 109 ? -7.063 4.574 17.010 1.00 90.56 109 GLY A C 1
ATOM 822 O O . GLY A 1 109 ? -5.938 5.055 16.859 1.00 90.56 109 GLY A O 1
ATOM 823 N N . ARG A 1 110 ? -8.149 5.220 16.554 1.00 91.44 110 ARG A N 1
ATOM 824 C CA . ARG A 1 110 ? -8.073 6.405 15.667 1.00 91.44 110 ARG A CA 1
ATOM 825 C C . ARG A 1 110 ? -7.391 7.621 16.285 1.00 91.44 110 ARG A C 1
ATOM 827 O O . ARG A 1 110 ? -6.933 8.495 15.547 1.00 91.44 110 ARG A O 1
ATOM 834 N N . ARG A 1 111 ? -7.383 7.702 17.618 1.00 89.25 111 ARG A N 1
ATOM 835 C CA . ARG A 1 111 ? -6.879 8.848 18.392 1.00 89.25 111 ARG A CA 1
ATOM 836 C C . ARG A 1 111 ? -5.537 8.585 19.071 1.00 89.25 111 ARG A C 1
ATOM 838 O O . ARG A 1 111 ? -5.069 9.456 19.801 1.00 89.25 111 ARG A O 1
ATOM 845 N N . VAL A 1 112 ? -4.928 7.420 18.845 1.00 87.06 112 VAL A N 1
ATOM 846 C CA . VAL A 1 112 ? -3.625 7.105 19.436 1.00 87.06 112 VAL A CA 1
ATOM 847 C C . VAL A 1 112 ? -2.561 8.070 18.914 1.00 87.06 112 VAL A C 1
ATOM 849 O O . VAL A 1 112 ? -2.542 8.433 17.736 1.00 87.06 112 VAL A O 1
ATOM 852 N N . ARG A 1 113 ? -1.679 8.489 19.819 1.00 84.62 113 ARG A N 1
ATOM 853 C CA . ARG A 1 113 ? -0.500 9.307 19.542 1.00 84.62 113 ARG A CA 1
ATOM 854 C C . ARG A 1 113 ? 0.725 8.548 20.037 1.00 84.62 113 ARG A C 1
ATOM 856 O O . ARG A 1 113 ? 0.644 7.911 21.084 1.00 84.62 113 ARG A O 1
ATOM 863 N N . GLY A 1 114 ? 1.822 8.615 19.290 1.00 79.81 114 GLY A N 1
ATOM 864 C CA . GLY A 1 114 ? 3.105 8.097 19.752 1.00 79.81 114 GLY A CA 1
ATOM 865 C C . GLY A 1 114 ? 3.635 8.997 20.872 1.00 79.81 114 GLY A C 1
ATOM 866 O O . GLY A 1 114 ? 3.690 10.210 20.658 1.00 79.81 114 GLY A O 1
ATOM 867 N N . PRO A 1 115 ? 3.990 8.461 22.052 1.00 80.88 115 PRO A N 1
ATOM 868 C CA . PRO A 1 115 ? 4.621 9.251 23.109 1.00 80.88 115 PRO A CA 1
ATOM 869 C C . PRO A 1 115 ? 5.902 9.924 22.598 1.00 80.88 115 PRO A C 1
ATOM 871 O O . PRO A 1 115 ? 6.773 9.231 22.078 1.00 80.88 115 PRO A O 1
ATOM 874 N N . GLY A 1 116 ? 6.006 11.254 22.702 1.00 87.38 116 GLY A N 1
ATOM 875 C CA . GLY A 1 116 ? 7.142 12.023 22.169 1.00 87.38 116 GLY A CA 1
ATOM 876 C C . GLY A 1 116 ? 7.114 12.245 20.649 1.00 87.38 116 GLY A C 1
ATOM 877 O O . GLY A 1 116 ? 8.001 12.899 20.104 1.00 87.38 116 GLY A O 1
ATOM 878 N N . TYR A 1 117 ? 6.088 11.725 19.967 1.00 87.81 117 TYR A N 1
ATOM 879 C CA . TYR A 1 117 ? 5.870 11.822 18.522 1.00 87.81 117 TYR A CA 1
ATOM 880 C C . TYR A 1 117 ? 4.407 12.179 18.223 1.00 87.81 117 TYR A C 1
ATOM 882 O O . TYR A 1 117 ? 3.743 11.581 17.373 1.00 87.81 117 TYR A O 1
ATOM 890 N N . GLU A 1 118 ? 3.859 13.167 18.930 1.00 87.25 118 GLU A N 1
ATOM 891 C CA . GLU A 1 118 ? 2.435 13.518 18.874 1.00 87.25 118 GLU A CA 1
ATOM 892 C C . GLU A 1 118 ? 1.997 14.003 17.483 1.00 87.25 118 GLU A C 1
ATOM 894 O O . GLU A 1 118 ? 0.825 13.867 17.120 1.00 87.25 1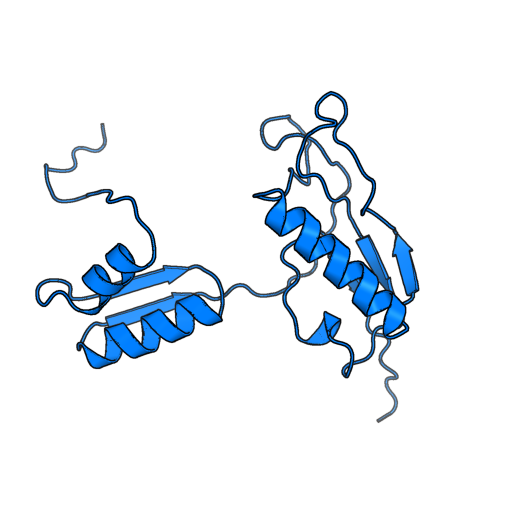18 GLU A O 1
ATOM 899 N N . GLY A 1 119 ? 2.940 14.534 16.697 1.00 88.44 119 GLY A N 1
ATOM 900 C CA . GLY A 1 119 ? 2.751 14.926 15.297 1.00 88.44 119 GLY A CA 1
ATOM 901 C C . GLY A 1 119 ? 2.824 13.770 14.290 1.00 88.44 119 GLY A C 1
ATOM 902 O O . GLY A 1 119 ? 2.600 13.987 13.101 1.00 88.44 119 GLY A O 1
ATOM 903 N N . GLY A 1 120 ? 3.132 12.550 14.736 1.00 89.94 120 GLY A N 1
ATOM 904 C CA . GLY A 1 120 ? 3.306 11.390 13.870 1.00 89.94 120 GLY A CA 1
ATOM 905 C C . GLY A 1 120 ? 2.005 10.847 13.270 1.00 89.94 120 GLY A C 1
ATOM 906 O O . GLY A 1 120 ? 0.879 11.064 13.749 1.00 89.94 120 GLY A O 1
ATOM 907 N N . ASN A 1 121 ? 2.157 10.055 12.209 1.00 94.00 121 ASN A N 1
ATOM 908 C CA . ASN A 1 121 ? 1.041 9.459 11.477 1.00 94.00 121 ASN A CA 1
ATOM 909 C C . ASN A 1 121 ? 0.500 8.190 12.160 1.00 94.00 121 ASN A C 1
ATOM 911 O O . ASN A 1 121 ? 0.279 7.169 11.519 1.00 94.00 121 ASN A O 1
ATOM 915 N N . PHE A 1 122 ? 0.294 8.229 13.473 1.00 91.50 122 PHE A N 1
ATOM 916 C CA . PHE A 1 122 ? -0.142 7.058 14.228 1.00 91.50 122 PHE A CA 1
ATOM 917 C C . PHE A 1 122 ? -1.631 6.759 14.042 1.00 91.50 122 PHE A C 1
ATOM 919 O O . PHE A 1 122 ? -2.474 7.657 14.094 1.00 91.50 122 PHE A O 1
ATOM 926 N N . ILE A 1 123 ? -1.926 5.474 13.854 1.00 91.25 123 ILE A N 1
ATOM 927 C CA . ILE A 1 123 ? -3.235 4.849 14.039 1.00 91.25 123 ILE A CA 1
ATOM 928 C C . ILE A 1 123 ? -2.979 3.614 14.891 1.00 91.25 123 ILE A C 1
ATOM 930 O O . ILE A 1 123 ? -2.124 2.806 14.541 1.00 91.25 123 ILE A O 1
ATOM 934 N N . GLY A 1 124 ? -3.685 3.476 16.008 1.00 89.06 124 GLY A N 1
ATOM 935 C CA . GLY A 1 124 ? -3.583 2.280 16.837 1.00 89.06 124 GLY A CA 1
ATOM 936 C C . GLY A 1 124 ? -4.441 1.123 16.327 1.00 89.06 124 GLY A C 1
ATOM 937 O O . GLY A 1 124 ? -5.314 1.333 15.473 1.00 89.06 124 GLY A O 1
ATOM 938 N N . PRO A 1 125 ? -4.242 -0.090 16.878 1.00 89.88 125 PRO A N 1
ATOM 939 C CA . PRO A 1 125 ? -5.114 -1.225 16.648 1.00 89.88 125 PRO A CA 1
ATOM 940 C C . PRO A 1 125 ? -6.577 -0.833 16.798 1.00 89.88 125 PRO A C 1
ATOM 942 O O . PRO A 1 125 ? -6.991 -0.271 17.809 1.00 89.88 125 PRO A O 1
ATOM 945 N N . THR A 1 126 ? -7.354 -1.112 15.761 1.00 90.75 126 THR A N 1
ATOM 946 C CA . THR A 1 126 ? -8.796 -0.892 15.744 1.00 9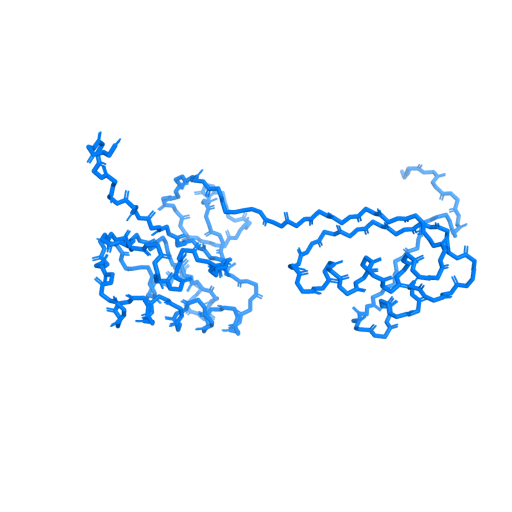0.75 126 THR A CA 1
ATOM 947 C C . THR A 1 126 ? -9.476 -2.219 15.458 1.00 90.75 126 THR A C 1
ATOM 949 O O . THR A 1 126 ? -9.145 -2.885 14.477 1.00 90.75 126 THR A O 1
ATOM 952 N N . VAL A 1 127 ? -10.419 -2.613 16.311 1.00 90.06 127 VAL A N 1
ATOM 953 C CA . VAL A 1 127 ? -11.192 -3.850 16.149 1.00 90.06 127 VAL A CA 1
ATOM 954 C C . VAL A 1 127 ? -12.651 -3.491 15.956 1.00 90.06 127 VAL A C 1
ATOM 956 O O . VAL A 1 127 ? -13.246 -2.807 16.789 1.00 90.06 127 VAL A O 1
ATOM 959 N N . GLN A 1 128 ? -13.226 -3.980 14.865 1.00 89.81 128 GLN A N 1
ATOM 960 C CA . GLN A 1 128 ? -14.638 -3.842 14.537 1.00 89.81 128 GLN A CA 1
ATOM 961 C C . GLN A 1 128 ? -15.332 -5.205 14.585 1.00 89.81 128 GLN A C 1
ATOM 963 O O . GLN A 1 128 ? -14.743 -6.228 14.248 1.00 89.81 128 GLN A O 1
ATOM 968 N N . ALA A 1 129 ? -16.587 -5.231 15.006 1.00 90.94 129 ALA A N 1
ATOM 969 C CA . ALA A 1 129 ? -17.425 -6.421 15.067 1.00 90.94 129 ALA A CA 1
ATOM 970 C C . ALA A 1 129 ? -18.765 -6.174 14.378 1.00 90.94 129 ALA A C 1
ATOM 972 O O . ALA A 1 129 ? -19.094 -5.035 14.036 1.00 90.94 129 ALA A O 1
ATOM 973 N N . ARG A 1 130 ? -19.543 -7.251 14.206 1.00 88.75 130 ARG A N 1
ATOM 974 C CA . ARG A 1 130 ? -20.817 -7.247 13.469 1.00 88.75 130 ARG A CA 1
ATOM 975 C C . ARG A 1 130 ? -20.675 -6.795 12.017 1.00 88.75 130 ARG A C 1
ATOM 977 O O . ARG A 1 130 ? -21.618 -6.260 11.441 1.00 88.75 130 ARG A O 1
ATOM 984 N N . VAL A 1 131 ? -19.499 -7.007 11.429 1.00 89.38 131 VAL A N 1
ATOM 985 C CA . VAL A 1 131 ? -19.297 -6.736 10.009 1.00 89.38 131 VAL A CA 1
ATOM 986 C C . VAL A 1 131 ? -20.089 -7.749 9.190 1.00 89.38 131 VAL A C 1
ATOM 988 O O . VAL A 1 131 ? -20.185 -8.918 9.559 1.00 89.38 131 VAL A O 1
ATOM 991 N N . GLN A 1 132 ? -20.677 -7.282 8.092 1.00 87.88 132 GLN A N 1
ATOM 992 C CA . GLN A 1 132 ? -21.439 -8.082 7.138 1.00 87.88 132 GLN A CA 1
ATOM 993 C C . GLN A 1 132 ? -20.750 -8.051 5.770 1.00 87.88 132 GLN A C 1
ATOM 995 O O . GLN A 1 132 ? -20.050 -7.096 5.441 1.00 87.88 132 GLN A O 1
ATOM 1000 N N . SER A 1 133 ? -20.972 -9.073 4.942 1.00 88.38 133 SER A N 1
ATOM 1001 C CA . SER A 1 133 ? -20.311 -9.208 3.632 1.00 88.38 133 SER A CA 1
ATOM 1002 C C . SER A 1 133 ? -20.682 -8.120 2.618 1.00 88.38 133 SER A C 1
ATOM 1004 O O . SER A 1 133 ? -19.966 -7.938 1.641 1.00 88.38 133 SER A O 1
ATOM 1006 N N . HIS A 1 134 ? -21.774 -7.381 2.826 1.00 87.62 134 HIS A N 1
ATOM 1007 C CA . HIS A 1 134 ? -22.148 -6.251 1.969 1.00 87.62 134 HIS A CA 1
ATOM 1008 C C . HIS A 1 134 ? -21.465 -4.931 2.369 1.00 87.62 134 HIS A C 1
ATOM 1010 O O . HIS A 1 134 ? -21.541 -3.962 1.618 1.00 87.62 134 HIS A O 1
ATOM 1016 N N . MET A 1 135 ? -20.816 -4.876 3.538 1.00 89.25 135 MET A N 1
ATOM 1017 C CA . MET A 1 135 ? -20.140 -3.672 4.022 1.00 89.25 135 MET A CA 1
ATOM 1018 C C . MET A 1 135 ? -18.807 -3.469 3.297 1.00 89.25 135 MET A C 1
ATOM 1020 O O . MET A 1 135 ? -18.105 -4.423 2.948 1.00 89.25 135 MET A O 1
ATOM 1024 N N . ARG A 1 136 ? -18.397 -2.213 3.121 1.00 85.56 136 ARG A N 1
ATOM 1025 C CA . ARG A 1 136 ? -17.154 -1.851 2.428 1.00 85.56 136 ARG A CA 1
ATOM 1026 C C . ARG A 1 136 ? -15.909 -2.420 3.097 1.00 85.56 136 ARG A C 1
ATOM 1028 O O . ARG A 1 136 ? -14.964 -2.760 2.392 1.00 85.56 136 ARG A O 1
ATOM 1035 N N . CYS A 1 137 ? -15.900 -2.565 4.422 1.00 82.50 137 CYS A N 1
ATOM 1036 C CA . CYS A 1 137 ? -14.769 -3.145 5.159 1.00 82.50 137 CYS A CA 1
ATOM 1037 C C . CYS A 1 137 ? -14.442 -4.578 4.739 1.00 82.50 137 CYS A C 1
ATOM 1039 O O . CYS A 1 137 ? -13.292 -4.990 4.870 1.00 82.50 137 CYS A O 1
ATOM 1041 N N . TYR A 1 138 ? -15.424 -5.317 4.220 1.00 84.38 138 TYR A N 1
ATOM 1042 C CA . TYR A 1 138 ? -15.218 -6.669 3.717 1.00 84.38 138 TYR A CA 1
ATOM 1043 C C . TYR A 1 138 ? -14.434 -6.678 2.392 1.00 84.38 138 TYR A C 1
ATOM 1045 O O . TYR A 1 138 ? -13.581 -7.539 2.186 1.00 84.38 138 TYR A O 1
ATOM 1053 N N . TRP A 1 139 ? -14.687 -5.706 1.508 1.00 82.44 139 TRP A N 1
ATOM 1054 C CA . TRP A 1 139 ? -14.136 -5.675 0.145 1.00 82.44 139 TRP A CA 1
ATOM 1055 C C . TRP A 1 139 ? -12.931 -4.744 -0.023 1.00 82.44 139 TRP A C 1
ATOM 1057 O O . TRP A 1 139 ? -12.084 -4.978 -0.886 1.00 82.44 139 TRP A O 1
ATOM 1067 N N . GLU A 1 140 ? -12.839 -3.676 0.770 1.00 84.81 140 GLU A N 1
ATOM 1068 C CA . GLU A 1 140 ? -11.796 -2.667 0.623 1.00 84.81 140 GLU A CA 1
ATOM 1069 C C . GLU A 1 140 ? -10.610 -2.907 1.562 1.00 84.81 140 GLU A C 1
ATOM 1071 O O . GLU A 1 140 ? -10.740 -3.040 2.779 1.00 84.81 140 GLU A O 1
ATOM 1076 N N . LYS A 1 141 ? -9.400 -2.873 0.997 1.00 82.62 141 LYS A N 1
ATOM 1077 C CA . LYS A 1 141 ? -8.158 -2.969 1.767 1.00 82.62 141 LYS A CA 1
ATOM 1078 C C . LYS A 1 141 ? -7.854 -1.644 2.478 1.00 82.62 141 LYS A C 1
ATOM 1080 O O . LYS A 1 141 ? -7.569 -0.620 1.844 1.00 82.62 141 LYS A O 1
ATOM 1085 N N . ILE A 1 142 ? -7.857 -1.689 3.811 1.00 86.06 142 ILE A N 1
ATOM 1086 C CA . ILE A 1 142 ? -7.635 -0.525 4.685 1.00 86.06 142 ILE A CA 1
ATOM 1087 C C . ILE A 1 142 ? -6.150 -0.126 4.738 1.00 86.06 142 ILE A C 1
ATOM 1089 O O . ILE A 1 142 ? -5.844 1.063 4.741 1.00 86.06 142 ILE A O 1
ATOM 1093 N N . PHE A 1 143 ? -5.228 -1.102 4.713 1.00 85.06 143 PHE A N 1
ATOM 1094 C CA . PHE A 1 143 ? -3.771 -0.891 4.842 1.00 85.06 143 PHE A CA 1
ATOM 1095 C C . PHE A 1 143 ? -3.354 -0.121 6.109 1.00 85.06 143 PHE A C 1
ATOM 1097 O O . PHE A 1 143 ? -2.440 0.698 6.089 1.00 85.06 143 PHE A O 1
ATOM 1104 N N . GLY A 1 144 ? -4.032 -0.409 7.219 1.00 85.88 144 GLY A N 1
ATOM 1105 C CA . GLY A 1 144 ? -3.695 0.065 8.559 1.00 85.88 144 GLY A CA 1
ATOM 1106 C C . GLY A 1 144 ? -3.930 -1.035 9.594 1.00 85.88 144 GLY A C 1
ATOM 1107 O O . GLY A 1 144 ? -4.422 -2.108 9.226 1.00 85.88 144 GLY A O 1
ATOM 1108 N N . PRO A 1 145 ? -3.625 -0.791 10.879 1.00 87.94 145 PRO A N 1
ATOM 1109 C CA . PRO A 1 145 ? -3.826 -1.759 11.957 1.00 87.94 145 PRO A CA 1
ATOM 1110 C C . PRO A 1 145 ? -5.316 -1.868 12.332 1.00 87.94 145 PRO A C 1
ATOM 1112 O O . PRO A 1 145 ? -5.724 -1.604 13.457 1.00 87.94 145 PRO A O 1
ATOM 1115 N N . VAL A 1 146 ? -6.157 -2.235 11.365 1.00 87.94 146 VAL A N 1
ATOM 1116 C CA . VAL A 1 146 ? -7.607 -2.373 11.516 1.00 87.94 146 VAL A CA 1
ATOM 1117 C C . VAL A 1 146 ? -8.000 -3.812 11.213 1.00 87.94 146 VAL A C 1
ATOM 1119 O O . VAL A 1 146 ? -7.601 -4.387 10.198 1.00 87.94 146 VAL A O 1
ATOM 1122 N N . ARG A 1 147 ? -8.778 -4.404 12.114 1.00 86.12 147 ARG A N 1
ATOM 1123 C CA . ARG A 1 147 ? -9.325 -5.755 12.007 1.00 86.12 147 ARG A CA 1
ATOM 1124 C C . ARG A 1 147 ? -10.836 -5.688 12.120 1.00 86.12 147 ARG A C 1
ATOM 1126 O O . ARG A 1 147 ? -11.364 -4.892 12.894 1.00 86.12 147 ARG A O 1
ATOM 1133 N N . PHE A 1 148 ? -11.516 -6.576 11.411 1.00 86.69 148 PHE A N 1
ATOM 1134 C CA . PHE A 1 148 ? -12.936 -6.812 11.610 1.00 86.69 148 PHE A CA 1
ATOM 1135 C C . PHE A 1 148 ? -13.207 -8.275 11.960 1.00 86.69 148 PHE A C 1
ATOM 1137 O O . PHE A 1 148 ? -12.456 -9.168 11.568 1.00 86.69 148 PHE A O 1
ATOM 1144 N N . CYS A 1 149 ? -14.292 -8.505 12.692 1.00 86.00 149 CYS A N 1
ATOM 1145 C CA . CYS A 1 149 ? -14.836 -9.819 12.991 1.00 86.00 149 CYS A CA 1
ATOM 1146 C C . CYS A 1 149 ? -16.126 -10.030 12.191 1.00 86.00 149 CYS A C 1
ATOM 1148 O O . CYS A 1 149 ? -17.058 -9.223 12.283 1.00 86.00 149 CYS A O 1
ATOM 1150 N N . LEU A 1 150 ? -16.155 -11.115 11.416 1.00 87.00 150 LEU A N 1
ATOM 1151 C CA . LEU A 1 150 ? -17.346 -11.621 10.742 1.00 87.00 150 LEU A CA 1
ATOM 1152 C C . LEU A 1 150 ? -17.983 -12.689 11.626 1.00 87.00 150 LEU A C 1
ATOM 1154 O O . LEU A 1 150 ? -17.357 -13.707 11.920 1.00 87.00 150 LEU A O 1
ATOM 1158 N N . GLU A 1 151 ? -19.230 -12.469 12.020 1.00 84.38 151 GLU A N 1
ATOM 1159 C CA . GLU A 1 151 ? -20.035 -13.487 12.688 1.00 84.38 151 GLU A CA 1
ATOM 1160 C C . GLU A 1 151 ? -20.727 -14.330 11.613 1.00 84.38 151 GLU A C 1
ATOM 1162 O O . GLU A 1 151 ? -21.529 -13.820 10.832 1.00 84.38 151 GLU A O 1
ATOM 1167 N N . VAL A 1 152 ? -20.388 -15.619 11.544 1.00 82.06 152 VAL A N 1
ATOM 1168 C CA . VAL A 1 152 ? -20.976 -16.566 10.590 1.00 82.06 152 VAL A CA 1
ATOM 1169 C C . VAL A 1 152 ? -21.844 -17.571 11.338 1.00 82.06 152 VAL A C 1
ATOM 1171 O O . VAL A 1 152 ? -21.376 -18.263 12.241 1.00 82.06 152 VAL A O 1
ATOM 1174 N N . ASN A 1 153 ? -23.118 -17.670 10.962 1.00 79.25 153 ASN A N 1
ATOM 1175 C CA . ASN A 1 153 ? -23.990 -18.723 11.474 1.00 79.25 153 ASN A CA 1
ATOM 1176 C C . ASN A 1 153 ? -23.738 -20.004 10.679 1.00 79.25 153 ASN A C 1
ATOM 1178 O O . ASN A 1 153 ? -23.892 -20.031 9.463 1.00 79.25 153 ASN A O 1
ATOM 1182 N N . LYS A 1 154 ? -23.367 -21.080 11.376 1.00 66.56 154 LYS A N 1
ATOM 1183 C CA . LYS A 1 154 ? -22.984 -22.374 10.785 1.00 66.56 154 LYS A CA 1
ATOM 1184 C C . LYS A 1 154 ? -24.177 -23.217 10.286 1.00 66.56 154 LYS A C 1
ATOM 1186 O O . LYS A 1 154 ? -24.040 -24.423 10.127 1.00 66.56 154 LYS A O 1
ATOM 1191 N N . TYR A 1 155 ? -25.338 -22.601 10.082 1.00 61.22 155 TYR A N 1
ATOM 1192 C CA . TYR A 1 155 ? -26.575 -23.275 9.684 1.00 61.22 155 TYR A CA 1
ATOM 1193 C C . TYR A 1 155 ? -27.049 -22.739 8.332 1.00 61.22 155 TYR A C 1
ATOM 1195 O O . TYR A 1 155 ? -28.028 -21.999 8.250 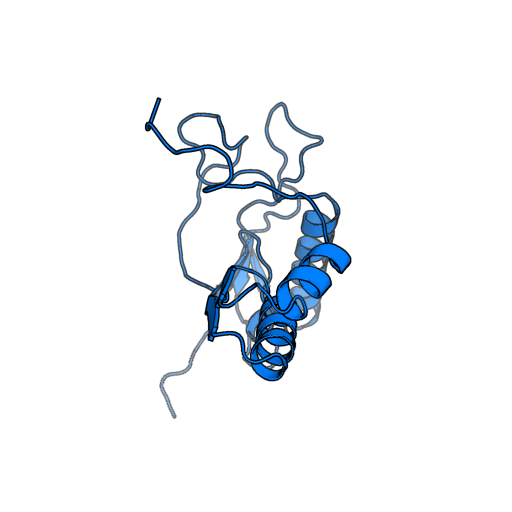1.00 61.22 155 TYR A O 1
ATOM 1203 N N . ILE A 1 156 ? -26.298 -23.098 7.292 1.00 53.78 156 ILE A N 1
ATOM 1204 C CA . ILE A 1 156 ? -26.737 -23.171 5.894 1.00 53.78 156 ILE A CA 1
ATOM 1205 C C . ILE A 1 156 ? -26.189 -24.479 5.336 1.00 53.78 156 ILE A C 1
ATOM 1207 O O . ILE A 1 156 ? -25.018 -24.784 5.671 1.00 53.78 156 ILE A O 1
#

InterPro domains:
  IPR010061 Methylmalonate-semialdehyde dehydrogenase [PTHR43866] (69-154)
  IPR015590 Aldehyde dehydrogenase domain [PF00171] (2-58)
  IPR015590 Aldehyde dehydrogenase domain [PF00171] (69-153)
  IPR016161 Aldehyde/histidinol dehydrogenase [SSF53720] (2-153)
  IPR016162 Aldehyde dehydrogenase, N-terminal [G3DSA:3.40.605.10] (1-69)
  IPR016163 Aldehyde dehydrogenase, C-terminal [G3DSA:3.40.309.10] (70-152)

Secondary structure (DSSP, 8-state):
---PPTTTS-----SHHHHHHHHH-TT--EEEEES-HHHHHHHHHHHHHTT-EEEEE-----------BS-TTSTT-SB---S-HHHHHHH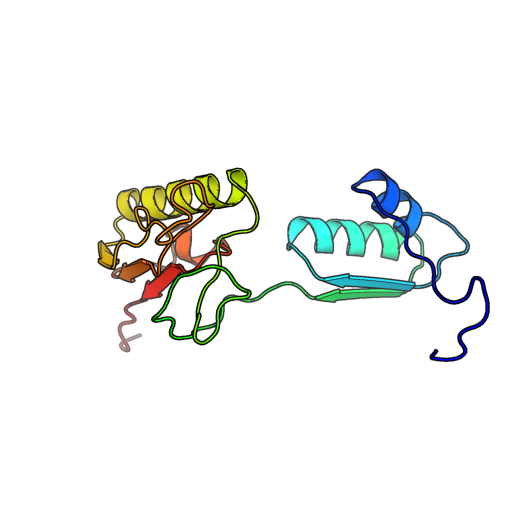HHHHHHHHHTTPEEEE--TT--BTTBTTS-----EEEEEE-TTSHHHHS---SSEEEEE---S--